Protein AF-A0A0S8KXL2-F1 (afdb_monomer_lite)

Foldseek 3Di:
DLVCCCPPPDPCNLVSLCVQLLCCVQPVVNLVSNLVSLVVNCVVPVVDLVSLLSNLLSCLLVVVLVVNLVSLVVLCPDDLVSVLLSLLSVLSSCVPPVVNLVSSLVSLVVSVVSCPVVPPVCLVSNLSSLLSVLVSCVVVVNPVSNVVSVVSNVVSCVVVVRPNNSVSSD

Structure (mmCIF, N/CA/C/O backbone):
data_AF-A0A0S8KXL2-F1
#
_entry.id   AF-A0A0S8KXL2-F1
#
loop_
_atom_site.group_PDB
_atom_site.id
_atom_site.type_symbol
_atom_site.label_atom_id
_atom_site.label_alt_id
_atom_site.label_comp_id
_atom_site.label_asym_id
_atom_site.label_entity_id
_atom_site.label_seq_id
_atom_site.pdbx_PDB_ins_code
_atom_site.Cartn_x
_atom_site.Cartn_y
_atom_site.Cartn_z
_atom_site.occupancy
_atom_site.B_iso_or_equiv
_atom_site.auth_seq_id
_atom_site.auth_comp_id
_atom_site.auth_asym_id
_atom_site.auth_atom_id
_atom_site.pdbx_PDB_model_num
ATOM 1 N N . MET A 1 1 ? 7.715 8.615 -26.342 1.00 81.94 1 MET A N 1
ATOM 2 C CA . MET A 1 1 ? 9.134 8.437 -25.965 1.00 81.94 1 MET A CA 1
ATOM 3 C C . MET A 1 1 ? 9.286 7.492 -24.773 1.00 81.94 1 MET A C 1
ATOM 5 O O . MET A 1 1 ? 9.895 6.454 -24.961 1.00 81.94 1 MET A O 1
ATOM 9 N N . LEU A 1 2 ? 8.677 7.760 -23.605 1.00 87.31 2 LEU A N 1
ATOM 10 C CA . LEU A 1 2 ? 8.769 6.855 -22.440 1.00 87.31 2 LEU A CA 1
ATOM 11 C C . LEU A 1 2 ? 8.216 5.441 -22.688 1.00 87.31 2 LEU A C 1
ATOM 13 O O . LEU A 1 2 ? 8.895 4.483 -22.356 1.00 87.31 2 LEU A O 1
ATOM 17 N N . ARG A 1 3 ? 7.036 5.297 -23.316 1.00 89.31 3 ARG A N 1
ATOM 18 C CA . ARG A 1 3 ? 6.484 3.968 -23.667 1.00 89.31 3 ARG A CA 1
ATOM 19 C C . ARG A 1 3 ? 7.445 3.150 -24.529 1.00 89.31 3 ARG A C 1
ATOM 21 O O . ARG A 1 3 ? 7.798 2.043 -24.165 1.00 89.31 3 ARG A O 1
ATOM 28 N N . PHE A 1 4 ? 7.960 3.768 -25.593 1.00 91.06 4 PHE A N 1
ATOM 29 C CA . PHE A 1 4 ? 8.977 3.158 -26.450 1.00 91.06 4 PHE A CA 1
ATOM 30 C C . PHE A 1 4 ? 10.222 2.736 -25.655 1.00 91.06 4 PHE A C 1
ATOM 32 O O . PHE A 1 4 ? 10.714 1.634 -25.837 1.00 91.06 4 PHE A O 1
ATOM 39 N N . ALA A 1 5 ? 10.712 3.566 -24.728 1.00 90.81 5 ALA A N 1
ATOM 40 C CA . ALA A 1 5 ? 11.839 3.188 -23.876 1.00 90.81 5 ALA A CA 1
ATOM 41 C C . ALA A 1 5 ? 11.515 1.987 -22.964 1.00 90.81 5 ALA A C 1
ATOM 43 O O . ALA A 1 5 ? 12.343 1.088 -22.825 1.00 90.81 5 ALA A O 1
ATOM 44 N N . ALA A 1 6 ? 10.311 1.947 -22.393 1.00 88.81 6 ALA A N 1
ATOM 45 C CA . ALA A 1 6 ? 9.854 0.863 -21.526 1.00 88.81 6 ALA A CA 1
ATOM 46 C C . ALA A 1 6 ? 9.573 -0.453 -22.273 1.00 88.81 6 ALA A C 1
ATOM 48 O O . ALA A 1 6 ? 9.605 -1.514 -21.661 1.00 88.81 6 ALA A O 1
ATOM 49 N N . GLU A 1 7 ? 9.295 -0.407 -23.573 1.00 88.19 7 GLU A N 1
ATOM 50 C CA . GLU A 1 7 ? 8.916 -1.591 -24.357 1.00 88.19 7 GLU A CA 1
ATOM 51 C C . GLU A 1 7 ? 10.092 -2.095 -25.211 1.00 88.19 7 GLU A C 1
ATOM 53 O O . GLU A 1 7 ? 10.419 -3.280 -25.194 1.00 88.19 7 GLU A O 1
ATOM 58 N N . GLU A 1 8 ? 10.823 -1.187 -25.859 1.00 87.38 8 GLU A N 1
ATOM 59 C CA . GLU A 1 8 ? 11.749 -1.524 -26.949 1.00 87.38 8 GLU A CA 1
ATOM 60 C C . GLU A 1 8 ? 13.231 -1.413 -26.572 1.00 87.38 8 GLU A C 1
ATOM 62 O O . GLU A 1 8 ? 14.099 -1.907 -27.291 1.00 87.38 8 GLU A O 1
ATOM 67 N N . THR A 1 9 ? 13.569 -0.773 -25.447 1.00 88.31 9 THR A N 1
ATOM 68 C CA . THR A 1 9 ? 14.975 -0.634 -25.028 1.00 88.31 9 THR A CA 1
ATOM 69 C C . THR A 1 9 ? 15.327 -1.632 -23.937 1.00 88.31 9 THR A C 1
ATOM 71 O O . THR A 1 9 ? 14.471 -2.001 -23.143 1.00 88.31 9 THR A O 1
ATOM 74 N N . ASN A 1 10 ? 16.589 -2.067 -23.880 1.00 81.25 10 ASN A N 1
ATOM 75 C CA . ASN A 1 10 ? 17.080 -2.922 -22.792 1.00 81.25 10 ASN A CA 1
ATOM 76 C C . ASN A 1 10 ? 17.644 -2.100 -21.625 1.00 81.25 10 ASN A C 1
ATOM 78 O O . ASN A 1 10 ? 17.448 -2.468 -20.474 1.00 81.25 10 ASN A O 1
ATOM 82 N N . PHE A 1 11 ? 18.330 -0.987 -21.915 1.00 83.56 11 PHE A N 1
ATOM 83 C CA . PHE A 1 11 ? 19.043 -0.217 -20.892 1.00 83.56 11 PHE A CA 1
ATOM 84 C C . PHE A 1 11 ? 18.123 0.674 -20.052 1.00 83.56 11 PHE A C 1
ATOM 86 O O . PHE A 1 11 ? 18.320 0.762 -18.854 1.00 83.56 11 PHE A O 1
ATOM 93 N N . MET A 1 12 ? 17.120 1.316 -20.664 1.00 90.25 12 MET A N 1
ATOM 94 C CA . MET A 1 12 ? 16.227 2.263 -19.972 1.00 90.25 12 MET A CA 1
ATOM 95 C C . MET A 1 12 ? 14.869 1.658 -19.608 1.00 90.25 12 MET A C 1
ATOM 97 O O . MET A 1 12 ? 13.963 2.380 -19.190 1.00 90.25 12 MET A O 1
ATOM 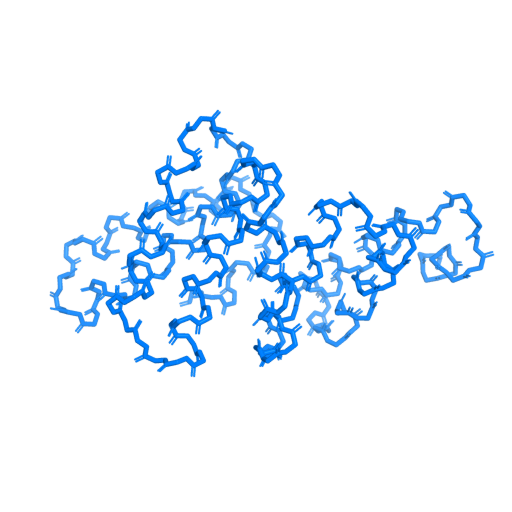101 N N . ARG A 1 13 ? 14.693 0.345 -19.806 1.00 91.75 13 ARG A N 1
ATOM 102 C CA . ARG A 1 13 ? 13.404 -0.334 -19.627 1.00 91.75 13 ARG A CA 1
ATOM 103 C C . ARG A 1 13 ? 12.846 -0.124 -18.227 1.00 91.75 13 ARG A C 1
ATOM 105 O O . ARG A 1 13 ? 11.684 0.239 -18.070 1.00 91.75 13 ARG A O 1
ATOM 112 N N . VAL A 1 14 ? 13.689 -0.371 -17.227 1.00 92.38 14 VAL A N 1
ATOM 113 C CA . VAL A 1 14 ? 13.316 -0.388 -15.812 1.00 92.38 14 VAL A CA 1
ATOM 114 C C . VAL A 1 14 ? 12.956 1.020 -15.346 1.00 92.38 14 VAL A C 1
ATOM 116 O O . VAL A 1 14 ? 11.888 1.236 -14.779 1.00 92.38 14 VAL A O 1
ATOM 119 N N . GLU A 1 15 ? 13.787 2.011 -15.651 1.00 91.44 15 GLU A N 1
ATOM 120 C CA . GLU A 1 15 ? 13.538 3.405 -15.289 1.00 91.44 15 GLU A CA 1
ATOM 121 C C . GLU A 1 15 ? 12.297 3.946 -16.002 1.00 91.44 15 GLU A C 1
ATOM 123 O O . GLU A 1 15 ? 11.455 4.596 -15.380 1.00 91.44 15 GLU A O 1
ATOM 128 N N . ALA A 1 16 ? 12.137 3.642 -17.294 1.00 94.44 16 ALA A N 1
ATOM 129 C CA . ALA A 1 16 ? 10.980 4.081 -18.062 1.00 94.44 16 ALA A CA 1
ATOM 130 C C . ALA A 1 16 ? 9.679 3.446 -17.551 1.00 94.44 16 ALA A C 1
ATOM 132 O O . ALA A 1 16 ? 8.684 4.156 -17.399 1.00 94.44 16 ALA A O 1
ATOM 133 N N . ALA A 1 17 ? 9.677 2.147 -17.236 1.00 94.44 17 ALA A N 1
ATOM 134 C CA . ALA A 1 17 ? 8.519 1.468 -16.657 1.00 94.44 17 ALA A CA 1
ATOM 135 C C . ALA A 1 17 ? 8.182 2.008 -15.257 1.00 94.44 17 ALA A C 1
ATOM 137 O O . ALA A 1 17 ? 7.008 2.244 -14.958 1.00 94.44 17 ALA A O 1
ATOM 138 N N . LEU A 1 18 ? 9.192 2.296 -14.426 1.00 93.50 18 LEU A N 1
ATOM 139 C CA . LEU A 1 18 ? 8.991 2.951 -13.133 1.00 93.50 18 LEU A CA 1
ATOM 140 C C . LEU A 1 18 ? 8.341 4.323 -13.310 1.00 93.50 18 LEU A C 1
ATOM 142 O O . LEU A 1 18 ? 7.295 4.579 -12.709 1.00 93.50 18 LEU A O 1
ATOM 146 N N . PHE A 1 19 ? 8.886 5.180 -14.173 1.00 93.50 19 PHE A N 1
ATOM 147 C CA . PHE A 1 19 ? 8.299 6.496 -14.421 1.00 93.50 19 PHE A CA 1
ATOM 148 C C . PHE A 1 19 ? 6.889 6.405 -14.997 1.00 93.50 19 PHE A C 1
ATOM 150 O O . PHE A 1 19 ? 6.018 7.147 -14.552 1.00 93.50 19 PHE A O 1
ATOM 157 N N . LEU A 1 20 ? 6.621 5.482 -15.922 1.00 94.25 20 LEU A N 1
ATOM 158 C CA . LEU A 1 20 ? 5.277 5.286 -16.467 1.00 94.25 20 LEU A CA 1
ATOM 159 C C . LEU A 1 20 ? 4.284 4.844 -15.392 1.00 94.25 20 LEU A C 1
ATOM 161 O O . LEU A 1 20 ? 3.193 5.409 -15.327 1.00 94.25 20 LEU A O 1
ATOM 165 N N . SER A 1 21 ? 4.664 3.916 -14.505 1.00 93.44 21 SER A N 1
ATOM 166 C CA . SER A 1 21 ? 3.800 3.515 -13.386 1.00 93.44 21 SER A CA 1
ATOM 167 C C . SER A 1 21 ? 3.425 4.715 -12.502 1.00 93.44 21 SER A C 1
ATOM 169 O O . SER A 1 21 ? 2.251 4.925 -12.193 1.00 93.44 21 SER A O 1
ATOM 171 N N . LEU A 1 22 ? 4.403 5.577 -12.194 1.00 90.88 22 LEU A N 1
ATOM 172 C CA . LEU A 1 22 ? 4.212 6.775 -11.378 1.00 90.88 22 LEU A CA 1
ATOM 173 C C . LEU A 1 22 ? 3.409 7.861 -12.107 1.00 90.88 22 LEU A C 1
ATOM 175 O O . LEU A 1 22 ? 2.588 8.532 -11.480 1.00 90.88 22 LEU A O 1
ATOM 179 N N . ILE A 1 23 ? 3.611 8.034 -13.415 1.00 92.31 23 ILE A N 1
ATOM 180 C CA . ILE A 1 23 ? 2.870 9.001 -14.233 1.00 92.31 23 ILE A CA 1
ATOM 181 C C . ILE A 1 23 ? 1.400 8.603 -14.314 1.00 92.31 23 ILE A C 1
ATOM 183 O O . ILE A 1 23 ? 0.520 9.431 -14.070 1.00 92.31 23 ILE A O 1
ATOM 187 N N . TYR A 1 24 ? 1.117 7.333 -14.600 1.00 92.81 24 TYR A N 1
ATOM 188 C CA . TYR A 1 24 ? -0.261 6.885 -14.740 1.00 92.81 24 TYR A CA 1
ATOM 189 C C . TYR A 1 24 ? -1.044 6.960 -13.443 1.00 92.81 24 TYR A C 1
ATOM 191 O O . TYR A 1 24 ? -2.204 7.378 -13.464 1.00 92.81 24 TYR A O 1
ATOM 199 N N . ILE A 1 25 ? -0.427 6.609 -12.315 1.00 87.50 25 ILE A N 1
ATOM 200 C CA . ILE A 1 25 ? -1.145 6.639 -11.044 1.00 87.50 25 ILE A CA 1
ATOM 201 C C . ILE A 1 25 ? -1.374 8.067 -10.539 1.00 87.50 25 ILE A C 1
ATOM 203 O O . ILE A 1 25 ? -2.470 8.374 -10.051 1.00 87.50 25 ILE A O 1
ATOM 207 N N . ASN A 1 26 ? -0.377 8.946 -10.686 1.00 85.00 26 ASN A N 1
ATOM 208 C CA . ASN A 1 26 ? -0.420 10.284 -10.106 1.00 85.00 26 ASN A CA 1
ATOM 209 C C . ASN A 1 26 ? -1.057 11.320 -11.039 1.00 85.00 26 ASN A C 1
ATOM 211 O O . ASN A 1 26 ? -1.829 12.138 -10.557 1.00 85.00 26 ASN A O 1
ATOM 215 N N . PHE A 1 27 ? -0.787 11.282 -12.346 1.00 87.44 27 PHE A N 1
ATOM 216 C CA . PHE A 1 27 ? -1.140 12.378 -13.261 1.00 87.44 27 PHE A CA 1
ATOM 217 C C . PHE A 1 27 ? -2.204 12.015 -14.299 1.00 87.44 27 PHE A C 1
ATOM 219 O O . PHE A 1 27 ? -3.040 12.853 -14.620 1.00 87.44 27 PHE A O 1
ATOM 226 N N . GLU A 1 28 ? -2.207 10.786 -14.825 1.00 89.56 28 GLU A N 1
ATOM 227 C CA . GLU A 1 28 ? -3.174 10.391 -15.873 1.00 89.56 28 GLU A CA 1
ATOM 228 C C . GLU A 1 28 ? -4.371 9.593 -15.348 1.00 89.56 28 GLU A C 1
ATOM 230 O O . GLU A 1 28 ? -5.269 9.229 -16.102 1.00 89.56 28 GLU A O 1
ATOM 235 N N . HIS A 1 29 ? -4.374 9.286 -14.057 1.00 86.12 29 HIS A N 1
ATOM 236 C CA . HIS A 1 29 ? -5.408 8.514 -13.382 1.00 86.12 29 HIS A CA 1
ATOM 237 C C . HIS A 1 29 ? -5.706 7.114 -13.956 1.00 86.12 29 HIS A C 1
ATOM 239 O O . HIS A 1 29 ? -6.752 6.543 -13.650 1.00 86.12 29 HIS A O 1
ATOM 245 N N . ARG A 1 30 ? -4.768 6.513 -14.696 1.00 92.06 30 ARG A N 1
ATOM 246 C CA . ARG A 1 30 ? -4.897 5.168 -15.285 1.00 92.06 30 ARG A CA 1
ATOM 247 C C . ARG A 1 30 ? -4.269 4.092 -14.400 1.00 92.06 30 ARG A C 1
ATOM 249 O O . ARG A 1 30 ? -3.104 3.734 -14.560 1.00 92.06 30 ARG A O 1
ATOM 256 N N . VAL A 1 31 ? -5.029 3.617 -13.414 1.00 90.00 31 VAL A N 1
ATOM 257 C CA . VAL A 1 31 ? -4.533 2.652 -12.412 1.00 90.00 31 VAL A CA 1
ATOM 258 C C . VAL A 1 31 ? -4.180 1.310 -13.046 1.00 90.00 31 VAL A C 1
ATOM 260 O O . VAL A 1 31 ? -3.121 0.767 -12.762 1.00 90.00 31 VAL A O 1
ATOM 263 N N . ASP A 1 32 ? -5.001 0.840 -13.977 1.00 93.50 32 ASP A N 1
ATOM 264 C CA . ASP A 1 32 ? -4.774 -0.345 -14.805 1.00 93.50 32 ASP A CA 1
ATOM 265 C C . ASP A 1 32 ? -3.403 -0.323 -15.504 1.00 93.50 32 ASP A C 1
ATOM 267 O O . ASP A 1 32 ? -2.618 -1.270 -15.417 1.00 93.50 32 ASP A O 1
ATOM 271 N N . SER A 1 33 ? -3.073 0.806 -16.136 1.00 94.44 33 SER A N 1
ATOM 272 C CA . SER A 1 33 ? -1.784 1.018 -16.790 1.00 94.44 33 SER A CA 1
ATOM 273 C C . SER A 1 33 ? -0.654 1.040 -15.757 1.00 94.44 33 SER A C 1
ATOM 275 O O . SER A 1 33 ? 0.399 0.448 -15.984 1.00 94.44 33 SER A O 1
ATOM 277 N N . ALA A 1 34 ? -0.863 1.683 -14.604 1.00 94.62 34 ALA A N 1
ATOM 278 C CA . ALA A 1 34 ? 0.131 1.717 -13.534 1.00 94.62 34 ALA A CA 1
ATOM 279 C C . ALA A 1 34 ? 0.439 0.314 -12.981 1.00 94.62 34 ALA A C 1
ATOM 281 O O . ALA A 1 34 ? 1.612 -0.039 -12.840 1.00 94.62 34 ALA A O 1
ATOM 282 N N . VAL A 1 35 ? -0.597 -0.501 -12.748 1.00 96.12 35 VAL A N 1
ATOM 283 C CA . VAL A 1 35 ? -0.479 -1.909 -12.341 1.00 96.12 35 VAL A CA 1
ATOM 284 C C . VAL A 1 35 ? 0.286 -2.705 -13.391 1.00 96.12 35 VAL A C 1
ATOM 286 O O . VAL A 1 35 ? 1.174 -3.477 -13.030 1.00 96.12 35 VAL A O 1
ATOM 289 N N . TRP A 1 36 ? -0.006 -2.504 -14.681 1.00 96.25 36 TRP A N 1
ATOM 290 C CA . TRP A 1 36 ? 0.688 -3.214 -15.755 1.00 96.25 36 TRP A CA 1
ATOM 291 C C . TRP A 1 36 ? 2.197 -2.950 -15.721 1.00 96.25 36 TRP A C 1
ATOM 293 O O . TRP A 1 36 ? 2.965 -3.898 -15.560 1.00 96.25 36 TRP A O 1
ATOM 303 N N . TYR A 1 37 ? 2.638 -1.687 -15.762 1.00 96.50 37 TYR A N 1
ATOM 304 C CA . TYR A 1 37 ? 4.075 -1.377 -15.731 1.00 96.50 37 TYR A CA 1
ATOM 305 C C . TYR A 1 37 ? 4.738 -1.811 -14.412 1.00 96.50 37 TYR A C 1
ATOM 307 O O . TYR A 1 37 ? 5.850 -2.334 -14.441 1.00 96.50 37 TYR A O 1
ATOM 315 N N . ALA A 1 38 ? 4.057 -1.679 -13.267 1.00 95.94 38 ALA A N 1
ATOM 316 C CA . ALA A 1 38 ? 4.587 -2.158 -11.989 1.00 95.94 38 ALA A CA 1
ATOM 317 C C . ALA A 1 38 ? 4.748 -3.691 -11.952 1.00 95.94 38 ALA A C 1
ATOM 319 O O . ALA A 1 38 ? 5.736 -4.191 -11.416 1.00 95.94 38 ALA A O 1
ATOM 320 N N . SER A 1 39 ? 3.833 -4.438 -12.580 1.00 96.06 39 SER A N 1
ATOM 321 C CA . SER A 1 39 ? 3.957 -5.895 -12.712 1.00 96.06 39 SER A CA 1
ATOM 322 C C . SER A 1 39 ? 5.155 -6.298 -13.576 1.00 96.06 39 SER A C 1
ATOM 324 O O . SER A 1 39 ? 5.857 -7.244 -13.232 1.00 96.06 39 SER A O 1
ATOM 326 N N . GLN A 1 40 ? 5.440 -5.551 -14.652 1.00 94.44 40 GLN A N 1
ATOM 327 C CA . GLN A 1 40 ? 6.602 -5.810 -15.509 1.00 94.44 40 GLN A CA 1
ATOM 328 C C . GLN A 1 40 ? 7.917 -5.570 -14.759 1.00 94.44 40 GLN A C 1
ATOM 330 O O . GLN A 1 40 ? 8.855 -6.351 -14.899 1.00 94.44 40 GLN A O 1
ATOM 335 N N . LEU A 1 41 ? 7.980 -4.530 -13.919 1.00 94.00 41 LEU A N 1
ATOM 336 C CA . LEU A 1 41 ? 9.145 -4.276 -13.066 1.00 94.00 41 LEU A CA 1
ATOM 337 C C . LEU A 1 41 ? 9.425 -5.446 -12.126 1.00 94.00 41 LEU A C 1
ATOM 339 O O . LEU A 1 41 ? 10.562 -5.902 -12.046 1.00 94.00 41 LEU A O 1
ATOM 343 N N . HIS A 1 42 ? 8.396 -5.943 -11.441 1.00 94.81 42 HIS A N 1
ATOM 344 C CA . HIS A 1 42 ? 8.551 -7.079 -10.540 1.00 94.81 42 HIS A CA 1
ATOM 345 C C . HIS A 1 42 ? 8.925 -8.361 -11.301 1.00 94.81 42 HIS A C 1
ATOM 347 O O . HIS A 1 42 ? 9.839 -9.062 -10.885 1.00 94.81 42 HIS A O 1
ATOM 353 N N . LEU A 1 43 ? 8.316 -8.617 -12.465 1.00 93.25 43 LEU A N 1
ATOM 354 C CA . LEU A 1 43 ? 8.650 -9.772 -13.305 1.00 93.25 43 LEU A CA 1
ATOM 355 C C . LEU A 1 43 ? 10.117 -9.765 -13.769 1.00 93.25 43 LEU A C 1
ATOM 357 O O . LEU A 1 43 ? 10.761 -10.810 -13.804 1.00 93.25 43 LEU A O 1
A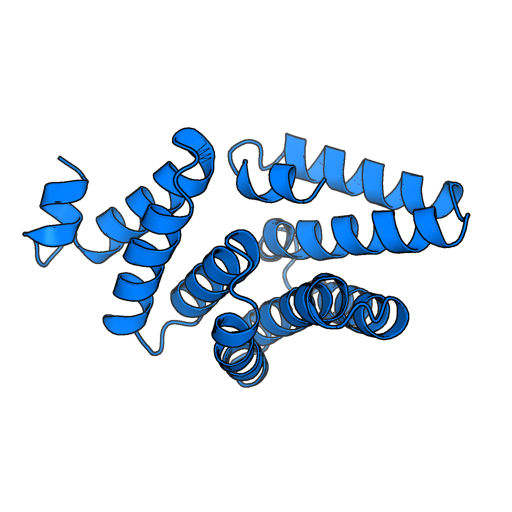TOM 361 N N . HIS A 1 44 ? 10.652 -8.599 -14.136 1.00 91.81 44 HIS A N 1
ATOM 362 C CA . HIS A 1 44 ? 12.034 -8.468 -14.605 1.00 91.81 44 HIS A CA 1
ATOM 363 C C . HIS A 1 44 ? 13.068 -8.387 -13.479 1.00 91.81 44 HIS A C 1
ATOM 365 O O . HIS A 1 44 ? 14.252 -8.622 -13.717 1.00 91.81 44 HIS A O 1
ATOM 371 N N . CYS A 1 45 ? 12.649 -8.019 -12.272 1.00 92.38 45 CYS A N 1
ATOM 372 C CA . CYS A 1 45 ? 13.514 -7.820 -11.115 1.00 92.38 45 CYS A CA 1
ATOM 373 C C . CYS A 1 45 ? 12.844 -8.412 -9.857 1.00 92.38 45 CYS A C 1
ATOM 375 O O . CYS A 1 45 ? 12.466 -7.648 -8.962 1.00 92.38 45 CYS A O 1
ATOM 377 N N . PRO A 1 46 ? 12.680 -9.748 -9.787 1.00 91.94 46 PRO A N 1
ATOM 378 C CA . PRO A 1 46 ? 11.868 -10.406 -8.759 1.00 91.94 46 PRO A CA 1
ATOM 379 C C . PRO A 1 46 ? 12.410 -10.194 -7.342 1.00 91.94 46 PRO A C 1
ATOM 381 O O . PRO A 1 46 ? 11.641 -9.886 -6.441 1.00 91.94 46 PRO A O 1
ATOM 384 N N . ASP A 1 47 ? 13.733 -10.212 -7.166 1.00 90.94 47 ASP A N 1
ATOM 385 C CA . ASP A 1 47 ? 14.378 -10.067 -5.851 1.00 90.94 47 ASP A CA 1
ATOM 386 C C . ASP A 1 47 ? 14.438 -8.610 -5.347 1.00 90.94 47 ASP A C 1
ATOM 388 O O . ASP A 1 47 ? 15.034 -8.304 -4.310 1.00 90.94 47 ASP A O 1
ATOM 392 N N . ASN A 1 48 ? 13.849 -7.663 -6.086 1.00 95.38 48 ASN A N 1
ATOM 393 C CA . ASN A 1 48 ? 13.872 -6.252 -5.729 1.00 95.38 48 ASN A CA 1
ATOM 394 C C . ASN A 1 48 ? 12.634 -5.867 -4.904 1.00 95.38 48 ASN A C 1
ATOM 396 O O . ASN A 1 48 ? 11.577 -5.524 -5.445 1.00 95.38 48 ASN A O 1
ATOM 400 N N . GLY A 1 49 ? 12.800 -5.818 -3.579 1.00 95.62 49 GLY A N 1
ATOM 401 C CA . GLY A 1 49 ? 11.729 -5.449 -2.645 1.00 95.62 49 GLY A CA 1
ATOM 402 C C . GLY A 1 49 ? 11.122 -4.057 -2.885 1.00 95.62 49 GLY A C 1
ATOM 403 O O . GLY A 1 49 ? 9.955 -3.821 -2.567 1.00 95.62 49 GLY A O 1
ATOM 404 N N . TYR A 1 50 ? 11.851 -3.124 -3.516 1.00 94.69 50 TYR A N 1
ATOM 405 C CA . TYR A 1 50 ? 11.268 -1.842 -3.921 1.00 94.69 50 TYR A CA 1
ATOM 406 C C . TYR A 1 50 ? 10.211 -2.029 -5.017 1.00 94.69 50 TYR A C 1
ATOM 408 O O . TYR A 1 50 ? 9.098 -1.517 -4.866 1.00 94.69 50 TYR A O 1
ATOM 416 N N . PHE A 1 51 ? 10.506 -2.795 -6.071 1.00 96.00 51 PHE A N 1
ATOM 417 C CA . PHE A 1 51 ? 9.544 -3.050 -7.149 1.00 96.00 51 PHE A CA 1
ATOM 418 C C . PHE A 1 51 ? 8.380 -3.925 -6.698 1.00 96.00 51 PHE A C 1
ATOM 420 O O . PHE A 1 51 ? 7.240 -3.599 -7.028 1.00 96.00 51 PHE A O 1
ATOM 427 N N . LEU A 1 52 ? 8.633 -4.938 -5.863 1.00 97.44 52 LEU A N 1
ATOM 428 C CA . LEU A 1 52 ? 7.565 -5.702 -5.216 1.00 97.44 52 LEU A CA 1
ATOM 429 C C . LEU A 1 52 ? 6.642 -4.780 -4.405 1.00 97.44 52 LEU A C 1
ATOM 431 O O . LEU A 1 52 ? 5.421 -4.824 -4.563 1.00 97.44 52 LEU A O 1
ATOM 435 N N . SER A 1 53 ? 7.210 -3.868 -3.604 1.00 96.44 53 SER A N 1
ATOM 436 C CA . SER A 1 53 ? 6.410 -2.917 -2.823 1.00 96.44 53 SER A CA 1
ATOM 437 C C . SER A 1 53 ? 5.581 -1.978 -3.698 1.00 96.44 53 SER A C 1
ATOM 439 O O . SER A 1 53 ? 4.430 -1.702 -3.368 1.00 96.44 53 SER A O 1
ATOM 441 N N . LYS A 1 54 ? 6.115 -1.535 -4.843 1.00 94.81 54 LYS A N 1
ATOM 442 C CA . LYS A 1 54 ? 5.376 -0.685 -5.786 1.00 94.81 54 LYS A CA 1
ATOM 443 C C . LYS A 1 54 ? 4.274 -1.438 -6.511 1.00 94.81 54 LYS A C 1
ATOM 445 O O . LYS A 1 54 ? 3.180 -0.905 -6.651 1.00 94.81 54 LYS A O 1
ATOM 450 N N . TYR A 1 55 ? 4.525 -2.672 -6.925 1.00 97.31 55 TYR A N 1
ATOM 451 C CA . TYR A 1 55 ? 3.496 -3.510 -7.525 1.00 97.31 55 TYR A CA 1
ATOM 452 C C . TYR A 1 55 ? 2.359 -3.804 -6.537 1.00 97.31 55 TYR A C 1
ATOM 454 O O . TYR A 1 55 ? 1.196 -3.587 -6.870 1.00 97.31 55 TYR A O 1
ATOM 462 N N . THR A 1 56 ? 2.698 -4.170 -5.297 1.00 97.88 56 THR A N 1
ATOM 463 C CA . THR A 1 56 ? 1.730 -4.377 -4.204 1.00 97.88 56 THR A CA 1
ATOM 464 C C . THR A 1 56 ? 0.868 -3.139 -3.974 1.00 97.88 56 THR A C 1
ATOM 466 O O . THR A 1 56 ? -0.355 -3.220 -3.899 1.00 97.88 56 THR A O 1
ATOM 469 N N . GLU A 1 57 ? 1.501 -1.968 -3.915 1.00 95.44 57 GLU A N 1
ATOM 470 C CA . GLU A 1 57 ? 0.812 -0.694 -3.752 1.00 95.44 57 GLU A CA 1
ATOM 471 C C . GLU A 1 57 ? -0.185 -0.428 -4.893 1.00 95.44 57 GLU A C 1
ATOM 473 O O . GLU A 1 57 ? -1.341 -0.093 -4.634 1.00 95.44 57 GLU A O 1
ATOM 478 N N . MET A 1 58 ? 0.229 -0.627 -6.150 1.00 95.19 58 MET A N 1
ATOM 479 C CA . MET A 1 58 ? -0.655 -0.438 -7.305 1.00 95.19 58 MET A CA 1
ATOM 480 C C . MET A 1 58 ? -1.844 -1.404 -7.274 1.00 95.19 58 MET A C 1
ATOM 482 O O . MET A 1 58 ? -2.964 -0.989 -7.566 1.00 95.19 58 MET A O 1
ATOM 486 N N . LEU A 1 59 ? -1.637 -2.661 -6.868 1.00 97.12 59 LEU A N 1
ATOM 487 C CA . LEU A 1 59 ? -2.722 -3.634 -6.707 1.00 97.12 59 LEU A CA 1
ATOM 488 C C . LEU A 1 59 ? -3.734 -3.191 -5.644 1.00 97.12 59 LEU A C 1
ATOM 490 O O . LEU A 1 59 ? -4.939 -3.253 -5.883 1.00 97.12 59 LEU A O 1
ATOM 494 N N . LEU A 1 60 ? -3.263 -2.690 -4.497 1.00 96.56 60 LEU A N 1
ATOM 495 C CA . LEU A 1 60 ? -4.133 -2.162 -3.441 1.00 96.56 60 LEU A CA 1
ATOM 496 C C . LEU A 1 60 ? -4.935 -0.945 -3.912 1.00 96.56 60 LEU A C 1
ATOM 498 O O . LEU A 1 60 ? -6.119 -0.824 -3.596 1.00 96.56 60 LEU A O 1
ATOM 502 N N . MET A 1 61 ? -4.308 -0.056 -4.686 1.00 92.12 61 MET A N 1
ATOM 503 C CA . MET A 1 61 ? -4.971 1.113 -5.270 1.00 92.12 61 MET A CA 1
ATOM 504 C C . MET A 1 61 ? -6.019 0.739 -6.318 1.00 92.12 61 MET A C 1
ATOM 506 O O . MET A 1 61 ? -7.053 1.403 -6.411 1.00 92.12 61 MET A O 1
ATOM 510 N N . ASP A 1 62 ? -5.769 -0.328 -7.074 1.00 94.69 62 ASP A N 1
ATOM 511 C CA . ASP A 1 62 ? -6.708 -0.894 -8.043 1.00 94.69 62 ASP A CA 1
ATOM 512 C C . ASP A 1 62 ? -7.735 -1.842 -7.406 1.00 94.69 62 ASP A C 1
ATOM 514 O O . ASP A 1 62 ? -8.559 -2.437 -8.095 1.00 94.69 62 ASP A O 1
ATOM 518 N N . LYS A 1 63 ? -7.706 -1.978 -6.072 1.00 96.00 63 LYS A N 1
ATOM 519 C CA . LYS A 1 63 ? -8.595 -2.844 -5.280 1.00 96.00 63 LYS A CA 1
ATOM 520 C C . LYS A 1 63 ? -8.486 -4.333 -5.626 1.00 96.00 63 LYS A C 1
ATOM 522 O O . LYS A 1 63 ? -9.395 -5.105 -5.330 1.00 96.00 63 LYS A O 1
ATOM 527 N N . GLN A 1 64 ? -7.366 -4.754 -6.209 1.00 97.56 64 GLN A N 1
ATOM 528 C CA . GLN A 1 64 ? -7.062 -6.153 -6.500 1.00 97.56 64 GLN A CA 1
ATOM 529 C C . GLN A 1 64 ? -6.480 -6.836 -5.255 1.00 97.56 64 GLN A C 1
ATOM 531 O O . GLN A 1 64 ? -5.329 -7.267 -5.241 1.00 97.56 64 GLN A O 1
ATOM 536 N N . TYR A 1 65 ? -7.266 -6.882 -4.177 1.00 97.94 65 TYR A N 1
ATOM 537 C CA . TYR A 1 65 ? -6.801 -7.287 -2.849 1.00 97.94 65 TYR A CA 1
ATOM 538 C C . TYR A 1 65 ? -6.340 -8.744 -2.790 1.00 97.94 65 TYR A C 1
ATOM 540 O O . TYR A 1 65 ? -5.330 -9.036 -2.159 1.00 97.94 65 TYR A O 1
ATOM 548 N N . GLU A 1 66 ? -7.038 -9.649 -3.474 1.00 96.88 66 GLU A N 1
ATOM 549 C CA . GLU A 1 66 ? -6.679 -11.069 -3.547 1.00 96.88 66 GLU A CA 1
ATOM 550 C C . GLU A 1 66 ? -5.297 -11.239 -4.169 1.00 96.88 66 GLU A C 1
ATOM 552 O O . GLU A 1 66 ? -4.458 -11.962 -3.648 1.00 96.88 66 GLU A O 1
ATOM 557 N N . ARG A 1 67 ? -5.050 -10.499 -5.253 1.00 96.69 67 ARG A N 1
ATOM 558 C CA . ARG A 1 67 ? -3.762 -10.478 -5.939 1.00 96.69 67 ARG A CA 1
ATOM 559 C C . ARG A 1 67 ? -2.687 -9.719 -5.195 1.00 96.69 67 ARG A C 1
ATOM 561 O O . ARG A 1 67 ? -1.574 -9.810 -5.667 1.00 96.69 67 ARG A O 1
ATOM 568 N N . ALA A 1 68 ? -3.007 -8.928 -4.172 1.00 98.38 68 ALA A N 1
ATOM 569 C CA . ALA A 1 68 ? -2.030 -8.190 -3.378 1.00 98.38 68 ALA A CA 1
ATOM 570 C C . ALA A 1 68 ? -1.558 -8.994 -2.162 1.00 98.38 68 ALA A C 1
ATOM 572 O O . ALA A 1 68 ? -0.478 -8.725 -1.645 1.00 98.38 68 ALA A O 1
ATOM 573 N N . LEU A 1 69 ? -2.366 -9.947 -1.683 1.00 98.56 69 LEU A N 1
ATOM 574 C CA . LEU A 1 69 ? -2.095 -10.666 -0.442 1.00 98.56 69 LEU A CA 1
ATOM 575 C C . LEU A 1 69 ? -0.767 -11.429 -0.494 1.00 98.56 69 LEU A C 1
ATOM 577 O O . LEU A 1 69 ? 0.027 -11.304 0.436 1.00 98.56 69 LEU A O 1
ATOM 581 N N . ASP A 1 70 ? -0.498 -12.157 -1.577 1.00 97.50 70 ASP A N 1
ATOM 582 C CA . ASP A 1 70 ? 0.733 -12.947 -1.709 1.00 97.50 70 ASP A CA 1
ATOM 583 C C . ASP A 1 70 ? 1.985 -12.058 -1.624 1.00 97.50 70 ASP A C 1
ATOM 585 O O . ASP A 1 70 ? 2.943 -12.379 -0.928 1.00 97.50 70 ASP A O 1
ATOM 589 N N . GLN A 1 71 ? 1.940 -10.882 -2.244 1.00 98.12 71 GLN A N 1
ATOM 590 C CA . GLN A 1 71 ? 3.026 -9.906 -2.299 1.00 98.12 71 GLN A CA 1
ATOM 591 C C . GLN A 1 71 ? 3.177 -9.176 -0.965 1.00 98.12 71 GLN A C 1
ATOM 593 O O . GLN A 1 71 ? 4.291 -8.855 -0.559 1.00 98.12 71 GLN A O 1
ATOM 598 N N . ILE A 1 72 ? 2.072 -8.929 -0.251 1.00 98.75 72 ILE A N 1
ATOM 599 C CA . ILE A 1 72 ? 2.112 -8.418 1.123 1.00 98.75 72 ILE A CA 1
ATOM 600 C C . ILE A 1 72 ? 2.848 -9.415 2.019 1.00 98.75 72 ILE A C 1
ATOM 602 O O . ILE A 1 72 ? 3.754 -9.018 2.753 1.00 98.75 72 ILE A O 1
ATOM 606 N N . LEU A 1 73 ? 2.478 -10.696 1.953 1.00 98.56 73 LEU A N 1
ATOM 607 C CA . LEU A 1 73 ? 3.105 -11.748 2.751 1.00 98.56 73 LEU A CA 1
ATOM 608 C C . LEU A 1 73 ? 4.583 -11.920 2.388 1.00 98.56 73 LEU A C 1
ATOM 610 O O . LEU A 1 73 ? 5.419 -12.045 3.282 1.00 98.56 73 LEU A O 1
ATOM 614 N N . GLU A 1 74 ? 4.913 -11.844 1.099 1.00 97.94 74 GLU A N 1
ATOM 615 C CA . GLU A 1 74 ? 6.293 -11.861 0.622 1.00 97.94 74 GLU A CA 1
ATOM 616 C C . GLU A 1 74 ? 7.089 -10.689 1.210 1.00 97.94 74 GLU A C 1
ATOM 618 O O . GLU A 1 74 ? 8.092 -10.928 1.880 1.00 97.94 74 GLU A O 1
ATOM 623 N N . LEU A 1 75 ? 6.602 -9.445 1.099 1.00 98.38 75 LEU A N 1
ATOM 624 C CA . LEU A 1 75 ? 7.240 -8.264 1.704 1.00 98.38 75 LEU A CA 1
ATOM 625 C C . LEU A 1 75 ? 7.466 -8.423 3.211 1.00 98.38 75 LEU A C 1
ATOM 627 O O . LEU A 1 75 ? 8.515 -8.026 3.715 1.00 98.38 75 LEU A O 1
ATOM 631 N N . MET A 1 76 ? 6.502 -9.005 3.931 1.00 98.44 76 MET A N 1
ATOM 632 C CA . MET A 1 76 ? 6.603 -9.267 5.373 1.00 98.44 76 MET A CA 1
ATOM 633 C C . MET A 1 76 ? 7.680 -10.297 5.737 1.00 98.44 76 MET A C 1
ATOM 635 O O . MET A 1 76 ? 8.130 -10.313 6.883 1.00 98.44 76 MET A O 1
ATOM 639 N N . SER A 1 77 ? 8.096 -11.131 4.783 1.00 97.81 77 SER A N 1
ATOM 640 C CA . SER A 1 77 ? 9.152 -12.135 4.952 1.00 97.81 77 SER A CA 1
ATOM 641 C C . SER A 1 77 ? 10.552 -11.659 4.535 1.00 97.81 77 SER A C 1
ATOM 643 O O . SER A 1 77 ? 11.530 -12.364 4.783 1.00 97.81 77 SER A O 1
ATOM 645 N N . MET A 1 78 ? 10.660 -10.478 3.915 1.00 96.31 78 MET A N 1
ATOM 646 C CA . MET A 1 78 ? 11.930 -9.886 3.478 1.00 96.31 78 MET A CA 1
ATOM 647 C C . MET A 1 78 ? 12.668 -9.178 4.636 1.00 96.31 78 MET A C 1
ATOM 649 O O . MET A 1 78 ? 12.406 -9.407 5.816 1.00 96.31 78 MET A O 1
ATOM 653 N N . ASP A 1 79 ? 13.618 -8.299 4.302 1.00 96.44 79 ASP A N 1
ATOM 654 C CA . ASP A 1 79 ? 14.296 -7.433 5.264 1.00 96.44 79 ASP A CA 1
ATOM 655 C C . ASP A 1 79 ? 13.329 -6.494 6.010 1.00 96.44 79 ASP A C 1
ATOM 657 O O . ASP A 1 79 ? 12.228 -6.190 5.544 1.00 96.44 79 ASP A O 1
ATOM 661 N N . GLU A 1 80 ? 13.767 -5.979 7.163 1.00 97.00 80 GLU A N 1
ATOM 662 C CA . GLU A 1 80 ? 12.927 -5.175 8.062 1.00 97.00 80 GLU A CA 1
ATOM 663 C C . GLU A 1 80 ? 12.321 -3.927 7.390 1.00 97.00 80 GLU A C 1
ATOM 665 O O . GLU A 1 80 ? 11.202 -3.529 7.726 1.00 97.00 80 GLU A O 1
ATOM 670 N N . TYR A 1 81 ? 12.990 -3.341 6.385 1.00 96.69 81 TYR A N 1
ATOM 671 C CA . TYR A 1 81 ? 12.446 -2.182 5.677 1.00 96.69 81 TYR A CA 1
ATOM 672 C C . TYR A 1 81 ? 11.273 -2.574 4.774 1.00 96.69 81 TYR A C 1
ATOM 674 O O . TYR A 1 81 ? 10.279 -1.850 4.699 1.00 96.69 81 TYR A O 1
ATOM 682 N N . ASN A 1 82 ? 11.343 -3.722 4.100 1.00 97.81 82 ASN A N 1
ATOM 683 C CA . ASN A 1 82 ? 10.224 -4.225 3.303 1.00 97.81 82 ASN A CA 1
ATOM 684 C C . ASN A 1 82 ? 9.118 -4.829 4.178 1.00 97.81 82 ASN A C 1
ATOM 686 O O . ASN A 1 82 ? 7.939 -4.598 3.898 1.00 97.81 82 ASN A O 1
ATOM 690 N N . LYS A 1 83 ? 9.472 -5.458 5.300 1.00 98.38 83 LYS A N 1
ATOM 691 C CA . LYS A 1 83 ? 8.510 -5.944 6.294 1.00 98.38 83 LYS A CA 1
ATOM 692 C C . LYS A 1 83 ? 7.678 -4.827 6.907 1.00 98.38 83 LYS A C 1
ATOM 694 O O . LYS A 1 83 ? 6.472 -5.003 7.077 1.00 98.38 83 LYS A O 1
ATOM 699 N N . MET A 1 84 ? 8.270 -3.659 7.161 1.00 98.31 84 MET A N 1
ATOM 700 C CA . MET A 1 84 ? 7.529 -2.457 7.562 1.00 98.31 84 MET A CA 1
ATOM 701 C C . MET A 1 84 ? 6.436 -2.106 6.540 1.00 98.31 84 MET A C 1
ATOM 703 O O . MET A 1 84 ? 5.277 -1.915 6.912 1.00 98.31 84 MET A O 1
ATOM 707 N N . LYS A 1 85 ? 6.768 -2.101 5.242 1.00 98.31 85 LYS A N 1
ATOM 708 C CA . LYS A 1 85 ? 5.792 -1.813 4.177 1.00 98.31 85 LYS A CA 1
ATOM 709 C C . LYS A 1 85 ? 4.704 -2.871 4.096 1.00 98.31 85 LYS A C 1
ATOM 711 O O . LYS A 1 85 ? 3.532 -2.515 4.054 1.00 98.31 85 LYS A O 1
ATOM 716 N N . GLY A 1 86 ? 5.093 -4.147 4.104 1.00 98.62 86 GLY A N 1
ATOM 717 C CA . GLY A 1 86 ? 4.164 -5.275 4.095 1.00 98.62 86 GLY A CA 1
ATOM 718 C C . GLY A 1 86 ? 3.189 -5.205 5.270 1.00 98.62 86 GLY A C 1
ATOM 719 O O . GLY A 1 86 ? 1.986 -5.315 5.076 1.00 98.62 86 GLY A O 1
ATOM 720 N N . THR A 1 87 ? 3.682 -4.890 6.468 1.00 98.81 87 THR A N 1
ATOM 721 C CA . THR A 1 87 ? 2.854 -4.705 7.670 1.00 98.81 87 THR A CA 1
ATOM 722 C C . THR A 1 87 ? 1.824 -3.584 7.487 1.00 98.81 87 THR A C 1
ATOM 724 O O . THR A 1 87 ? 0.641 -3.790 7.745 1.00 98.81 87 THR A O 1
ATOM 727 N N . ILE A 1 88 ? 2.225 -2.417 6.968 1.00 98.69 88 ILE A N 1
ATOM 728 C CA . ILE A 1 88 ? 1.284 -1.312 6.702 1.00 98.69 88 ILE A CA 1
ATOM 729 C C . ILE A 1 88 ? 0.269 -1.692 5.615 1.00 98.69 88 ILE A C 1
ATOM 731 O O . ILE A 1 88 ? -0.921 -1.399 5.744 1.00 98.69 88 ILE A O 1
ATOM 735 N N . PHE A 1 89 ? 0.712 -2.367 4.555 1.00 98.75 89 PHE A N 1
ATOM 736 C CA . PHE A 1 89 ? -0.157 -2.846 3.482 1.00 98.75 89 PHE A CA 1
ATOM 737 C C . PHE A 1 89 ? -1.145 -3.918 3.954 1.00 98.75 89 PHE A C 1
ATOM 739 O O . PHE A 1 89 ? -2.294 -3.913 3.510 1.00 98.75 89 PHE A O 1
ATOM 746 N N . MET A 1 90 ? -0.760 -4.761 4.914 1.00 98.81 90 MET A N 1
ATOM 747 C CA . MET A 1 90 ? -1.680 -5.681 5.583 1.00 98.81 90 MET A CA 1
ATOM 748 C C . MET A 1 90 ? -2.772 -4.922 6.345 1.00 98.81 90 MET A C 1
ATOM 750 O O . MET A 1 90 ? -3.936 -5.306 6.290 1.00 98.81 90 MET A O 1
ATOM 754 N N . GLY A 1 91 ? -2.439 -3.786 6.968 1.00 98.69 91 GLY A N 1
ATOM 755 C CA . GLY A 1 91 ? -3.433 -2.899 7.577 1.00 98.69 91 GLY A CA 1
ATOM 756 C C . GLY A 1 91 ? -4.490 -2.411 6.580 1.00 98.69 91 GLY A C 1
ATOM 757 O O . GLY A 1 91 ? -5.677 -2.408 6.909 1.00 98.69 91 GLY A O 1
ATOM 758 N N . ILE A 1 92 ? -4.084 -2.085 5.345 1.00 98.44 92 ILE A N 1
ATOM 759 C CA . ILE A 1 92 ? -5.000 -1.711 4.249 1.00 98.44 92 ILE A CA 1
ATOM 760 C C . ILE A 1 92 ? -5.860 -2.904 3.827 1.00 98.44 92 ILE A C 1
ATOM 762 O O . ILE A 1 92 ? -7.061 -2.745 3.605 1.00 98.44 92 ILE A O 1
ATOM 766 N N . TYR A 1 93 ? -5.260 -4.088 3.705 1.00 98.69 93 TYR A N 1
ATOM 767 C CA . TYR A 1 93 ? -5.973 -5.311 3.343 1.00 98.69 93 TYR A CA 1
ATOM 768 C C . TYR A 1 93 ? -7.053 -5.660 4.381 1.00 98.69 93 TYR A C 1
ATOM 770 O O . TYR A 1 93 ? -8.219 -5.833 4.024 1.00 98.69 93 TYR A O 1
ATOM 778 N N . GLU A 1 94 ? -6.704 -5.669 5.667 1.00 98.62 94 GLU A N 1
ATOM 779 C CA . GLU A 1 94 ? -7.649 -5.902 6.767 1.00 98.62 94 GLU A CA 1
ATOM 780 C C . GLU A 1 94 ? -8.770 -4.848 6.776 1.00 98.62 94 GLU A C 1
ATOM 782 O O . GLU A 1 94 ? -9.946 -5.190 6.903 1.00 98.62 94 GLU A O 1
ATOM 787 N N . GLU A 1 95 ? -8.435 -3.573 6.528 1.00 97.81 95 GLU A N 1
ATOM 788 C CA . GLU A 1 95 ? -9.421 -2.487 6.465 1.00 97.81 95 GLU A CA 1
ATOM 789 C C . GLU A 1 95 ? -10.405 -2.656 5.305 1.00 97.81 95 GLU A C 1
ATOM 791 O O . GLU A 1 95 ? -11.615 -2.546 5.482 1.00 97.81 95 GLU A O 1
ATOM 796 N N . LYS A 1 96 ? -9.883 -2.846 4.088 1.00 97.00 96 LYS A N 1
ATOM 797 C CA . LYS A 1 96 ? -10.661 -2.693 2.852 1.00 97.00 96 LYS A CA 1
ATOM 798 C C . LYS A 1 96 ? -11.234 -3.996 2.330 1.00 97.00 96 LYS A C 1
ATOM 800 O O . LYS A 1 96 ? -12.294 -3.975 1.707 1.00 97.00 96 LYS A O 1
ATOM 805 N N . LYS A 1 97 ? -10.525 -5.107 2.529 1.00 98.00 97 LYS A N 1
ATOM 806 C CA . LYS A 1 97 ? -10.947 -6.420 2.043 1.00 98.00 97 LYS A CA 1
ATOM 807 C C . LYS A 1 97 ? -11.695 -7.197 3.115 1.00 98.00 97 LYS A C 1
ATOM 809 O O . LYS A 1 97 ? -12.754 -7.747 2.818 1.00 98.00 97 LYS A O 1
ATOM 814 N N . LEU A 1 98 ? -11.149 -7.252 4.329 1.00 98.06 98 LEU A N 1
ATOM 815 C CA . LEU A 1 98 ? -11.730 -8.046 5.416 1.00 98.06 98 LEU A CA 1
ATOM 816 C C . LEU A 1 98 ? -12.738 -7.262 6.262 1.00 98.06 98 LEU A C 1
ATOM 818 O O . LEU A 1 98 ? -13.586 -7.879 6.900 1.00 98.06 98 LEU A O 1
ATOM 822 N N . ASN A 1 99 ? -12.721 -5.926 6.188 1.00 97.06 99 ASN A N 1
ATOM 823 C CA . ASN A 1 99 ? -13.538 -5.042 7.023 1.00 97.06 99 ASN A CA 1
ATOM 824 C C . ASN A 1 99 ? -13.334 -5.320 8.524 1.00 97.06 99 ASN A C 1
ATOM 826 O O . ASN A 1 99 ? -14.287 -5.267 9.301 1.00 97.06 99 ASN A O 1
ATOM 830 N N . ASP A 1 100 ? -12.093 -5.618 8.922 1.00 98.19 100 ASP A N 1
ATOM 831 C CA . ASP A 1 100 ? -11.698 -5.820 10.317 1.00 98.19 100 ASP A CA 1
ATOM 832 C C . ASP A 1 100 ? -10.949 -4.571 10.826 1.00 98.19 100 ASP A C 1
ATOM 834 O O . ASP A 1 100 ? -9.728 -4.453 10.665 1.00 98.19 100 ASP A O 1
ATOM 838 N N . PRO A 1 101 ? -11.664 -3.589 11.411 1.00 96.31 101 PRO A N 1
ATOM 839 C CA . PRO A 1 101 ? -11.057 -2.330 11.831 1.00 96.31 101 PRO A CA 1
ATOM 840 C C . PRO A 1 101 ? -10.060 -2.497 12.984 1.00 96.31 101 PRO A C 1
ATOM 842 O O . PRO A 1 101 ? -9.137 -1.691 13.099 1.00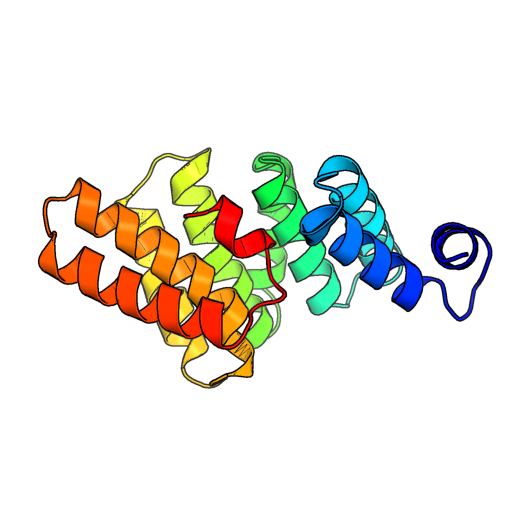 96.31 101 PRO A O 1
ATOM 845 N N . GLU A 1 102 ? -10.211 -3.521 13.829 1.00 98.12 102 GLU A N 1
ATOM 846 C CA . GLU A 1 102 ? -9.309 -3.742 14.965 1.00 98.12 102 GLU A CA 1
ATOM 847 C C . GLU A 1 102 ? -7.983 -4.350 14.499 1.00 98.12 102 GLU A C 1
ATOM 849 O O . GLU A 1 102 ? -6.916 -3.848 14.865 1.00 98.12 102 GLU A O 1
ATOM 854 N N . LYS A 1 103 ? -8.020 -5.367 13.625 1.00 98.38 103 LYS A N 1
ATOM 855 C CA . LYS A 1 103 ? -6.793 -5.888 12.996 1.00 98.38 103 LYS A CA 1
ATOM 856 C C . LYS A 1 103 ? -6.123 -4.848 12.120 1.00 98.38 103 LYS A C 1
ATOM 858 O O . LYS A 1 103 ? -4.904 -4.701 12.179 1.00 98.38 103 LYS A O 1
ATOM 863 N N . SER A 1 104 ? -6.902 -4.098 11.345 1.00 98.56 104 SER A N 1
ATOM 864 C CA . SER A 1 104 ? -6.374 -3.010 10.525 1.00 98.56 104 SER A CA 1
ATOM 865 C C . SER A 1 104 ? -5.584 -2.005 11.366 1.00 98.56 104 SER A C 1
ATOM 867 O O . SER A 1 104 ? -4.424 -1.718 11.060 1.00 98.56 104 SER A O 1
ATOM 869 N N . ARG A 1 105 ? -6.163 -1.545 12.484 1.00 98.50 105 ARG A N 1
ATOM 870 C CA . ARG A 1 105 ? -5.475 -0.681 13.447 1.00 98.50 105 ARG A CA 1
ATOM 871 C C . ARG A 1 105 ? -4.186 -1.311 13.961 1.00 98.50 105 ARG A C 1
ATOM 873 O O . ARG A 1 105 ? -3.163 -0.632 13.950 1.00 98.50 105 ARG A O 1
ATOM 880 N N . TYR A 1 106 ? -4.235 -2.568 14.404 1.00 98.69 106 TYR A N 1
ATOM 881 C CA . TYR A 1 106 ? -3.060 -3.272 14.919 1.00 98.69 106 TYR A CA 1
ATOM 882 C C . TYR A 1 106 ? -1.903 -3.237 13.912 1.00 98.69 106 TYR A C 1
ATOM 884 O O . TYR A 1 106 ? -0.795 -2.831 14.256 1.00 98.69 106 TYR A O 1
ATOM 892 N N . TYR A 1 107 ? -2.169 -3.580 12.650 1.00 98.81 107 TYR A N 1
ATOM 893 C CA . TYR A 1 107 ? -1.151 -3.563 11.601 1.00 98.81 107 TYR A CA 1
ATOM 894 C C . TYR A 1 107 ? -0.657 -2.152 11.267 1.00 98.81 107 TYR A C 1
ATOM 896 O O . TYR A 1 107 ? 0.532 -1.965 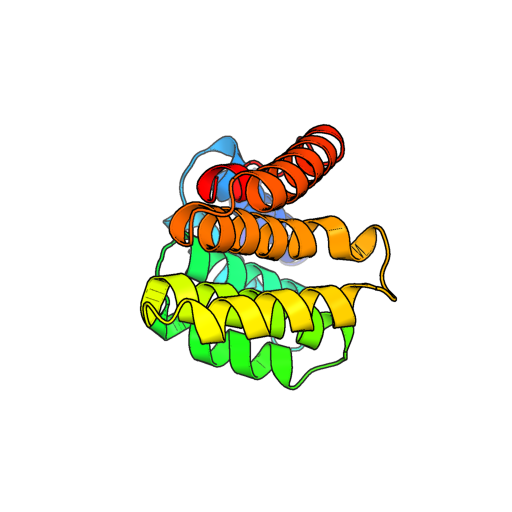11.013 1.00 98.81 107 TYR A O 1
ATOM 904 N N . TYR A 1 108 ? -1.524 -1.138 11.295 1.00 98.69 108 TYR A N 1
ATOM 905 C CA . TYR A 1 108 ? -1.083 0.244 11.114 1.00 98.69 108 TYR A CA 1
ATOM 906 C C . TYR A 1 108 ? -0.177 0.724 12.252 1.00 98.69 108 TYR A C 1
ATOM 908 O O . TYR A 1 108 ? 0.861 1.322 11.978 1.00 98.69 108 TYR A O 1
ATOM 916 N N . GLU A 1 109 ? -0.536 0.459 13.509 1.00 98.50 109 GLU A N 1
ATOM 917 C CA . GLU A 1 109 ? 0.279 0.825 14.675 1.00 98.50 109 GLU A CA 1
ATOM 918 C C . GLU A 1 109 ? 1.624 0.082 14.667 1.00 98.50 109 GLU A C 1
ATOM 920 O O . GLU A 1 109 ? 2.672 0.706 14.840 1.00 98.50 109 GLU A O 1
ATOM 925 N N . GLU A 1 110 ? 1.618 -1.220 14.377 1.00 98.62 110 GLU A N 1
ATOM 926 C CA . GLU A 1 110 ? 2.841 -2.022 14.288 1.00 98.62 110 GLU A CA 1
ATOM 927 C C . GLU A 1 110 ? 3.733 -1.579 13.121 1.00 98.62 110 GLU A C 1
ATOM 929 O O . GLU A 1 110 ? 4.948 -1.443 13.265 1.00 98.62 110 GLU A O 1
ATOM 934 N N . GLY A 1 111 ? 3.137 -1.275 11.970 1.00 98.31 111 GLY A N 1
ATOM 935 C CA . GLY A 1 111 ? 3.854 -0.740 10.821 1.00 98.31 111 GLY A CA 1
ATOM 936 C C . GLY A 1 111 ? 4.515 0.611 11.108 1.00 98.31 111 GLY A C 1
ATOM 937 O O . GLY A 1 111 ? 5.659 0.832 10.711 1.00 98.31 111 GLY A O 1
ATOM 938 N N . LEU A 1 112 ? 3.836 1.499 11.843 1.00 97.81 112 LEU A N 1
ATOM 939 C CA . LEU A 1 112 ? 4.413 2.768 12.299 1.00 97.81 112 LEU A CA 1
ATOM 940 C C . LEU A 1 112 ? 5.573 2.554 13.275 1.00 97.81 112 LEU A C 1
ATOM 942 O O . LEU A 1 112 ? 6.586 3.238 13.147 1.00 97.81 112 LEU A O 1
ATOM 946 N N . ARG A 1 113 ? 5.457 1.584 14.190 1.00 98.06 113 ARG A N 1
ATOM 947 C CA . ARG A 1 113 ? 6.534 1.211 15.119 1.00 98.06 113 ARG A CA 1
ATOM 948 C C . ARG A 1 113 ? 7.772 0.708 14.371 1.00 98.06 113 ARG A C 1
ATOM 950 O O . ARG A 1 113 ? 8.886 1.126 14.665 1.00 98.06 113 ARG A O 1
ATOM 957 N N . LEU A 1 114 ? 7.592 -0.154 13.366 1.00 97.62 114 LEU A N 1
ATOM 958 C CA . LEU A 1 114 ? 8.691 -0.615 12.504 1.00 97.62 114 LEU A CA 1
ATOM 959 C C . LEU A 1 114 ? 9.306 0.529 11.680 1.00 97.62 114 LEU A C 1
ATOM 961 O O . LEU A 1 114 ? 10.482 0.478 11.329 1.00 97.62 114 LEU A O 1
ATOM 965 N N . ALA A 1 115 ? 8.526 1.565 11.367 1.00 96.69 115 ALA A N 1
ATOM 966 C CA . ALA A 1 115 ? 8.976 2.709 10.585 1.00 96.69 115 ALA A CA 1
ATOM 967 C C . ALA A 1 115 ? 9.832 3.722 11.372 1.00 96.69 115 ALA A C 1
ATOM 969 O O . ALA A 1 115 ? 10.454 4.578 10.740 1.00 96.69 115 ALA A O 1
ATOM 970 N N . GLU A 1 116 ? 9.887 3.637 12.709 1.00 94.94 116 GLU A N 1
ATOM 971 C CA . GLU A 1 116 ? 10.607 4.594 13.568 1.00 94.94 116 GLU A CA 1
ATOM 972 C C . GLU A 1 116 ? 12.096 4.706 13.218 1.00 94.94 116 GLU A C 1
ATOM 974 O O . GLU A 1 116 ? 12.645 5.800 13.223 1.00 94.94 116 GLU A O 1
ATOM 979 N N . VAL A 1 117 ? 12.740 3.598 12.841 1.00 95.44 117 VAL A N 1
ATOM 980 C CA . VAL A 1 117 ? 14.184 3.558 12.539 1.00 95.44 117 VAL A CA 1
ATOM 981 C C . VAL A 1 117 ? 14.550 4.091 11.147 1.00 95.44 117 VAL A C 1
ATOM 983 O O . VAL A 1 117 ? 15.727 4.124 10.790 1.00 95.44 117 VAL A O 1
ATOM 986 N N . TYR A 1 118 ? 13.556 4.452 10.329 1.00 93.38 118 TYR A N 1
ATOM 987 C CA . TYR A 1 118 ? 13.747 4.837 8.927 1.00 93.38 118 TYR A CA 1
ATOM 988 C C . TYR A 1 118 ? 13.416 6.307 8.642 1.00 93.38 118 TYR A C 1
ATOM 990 O O . TYR A 1 118 ? 13.489 6.711 7.479 1.00 93.38 118 TYR A O 1
ATOM 998 N N . ASP A 1 119 ? 13.053 7.088 9.664 1.00 88.50 119 ASP A N 1
ATOM 999 C CA . ASP A 1 119 ? 12.782 8.528 9.580 1.00 88.50 119 ASP A CA 1
ATOM 1000 C C . ASP A 1 119 ? 11.955 8.908 8.330 1.00 88.50 119 ASP A C 1
ATOM 1002 O O . ASP A 1 119 ? 10.902 8.313 8.058 1.00 88.50 119 ASP A O 1
ATOM 1006 N N . GLU A 1 120 ? 12.438 9.883 7.556 1.00 87.88 120 GLU A N 1
ATOM 1007 C CA . GLU A 1 120 ? 11.816 10.423 6.344 1.00 87.88 120 GLU A CA 1
ATOM 1008 C C . GLU A 1 120 ? 11.705 9.383 5.220 1.00 87.88 120 GLU A C 1
ATOM 1010 O O . GLU A 1 120 ? 10.775 9.406 4.412 1.00 87.88 120 GLU A O 1
ATOM 1015 N N . ARG A 1 121 ? 12.599 8.386 5.188 1.00 88.25 121 ARG A N 1
ATOM 1016 C CA . ARG A 1 121 ? 12.597 7.333 4.158 1.00 88.25 121 ARG A CA 1
ATOM 1017 C C . ARG A 1 121 ? 11.332 6.468 4.213 1.00 88.25 121 ARG A C 1
ATOM 1019 O O . ARG A 1 121 ? 10.991 5.809 3.225 1.00 88.25 121 ARG A O 1
ATOM 1026 N N . ALA A 1 122 ? 10.647 6.436 5.354 1.00 92.31 122 ALA A N 1
ATOM 1027 C CA . ALA A 1 122 ? 9.383 5.729 5.523 1.00 92.31 122 ALA A CA 1
ATOM 1028 C C . ALA A 1 122 ? 8.151 6.645 5.462 1.00 92.31 122 ALA A C 1
ATOM 1030 O O . ALA A 1 122 ? 7.038 6.126 5.479 1.00 92.31 122 ALA A O 1
ATOM 1031 N N . ASP A 1 123 ? 8.302 7.971 5.361 1.00 90.62 123 ASP A N 1
ATOM 1032 C CA . ASP A 1 123 ? 7.189 8.937 5.431 1.00 90.62 123 ASP A CA 1
ATOM 1033 C C . ASP A 1 123 ? 6.058 8.630 4.458 1.00 90.62 123 ASP A C 1
ATOM 1035 O O . ASP A 1 123 ? 4.883 8.651 4.830 1.00 90.62 123 ASP A O 1
ATOM 1039 N N . TYR A 1 124 ? 6.426 8.261 3.234 1.00 86.81 124 TYR A N 1
ATOM 1040 C CA . TYR A 1 124 ? 5.483 7.827 2.216 1.00 86.81 124 TYR A CA 1
ATOM 1041 C C . TYR A 1 124 ? 4.567 6.693 2.692 1.00 86.81 124 TYR A C 1
ATOM 1043 O O . TYR A 1 124 ? 3.357 6.719 2.488 1.00 86.81 124 TYR A O 1
ATOM 1051 N N . VAL A 1 125 ? 5.158 5.686 3.328 1.00 91.8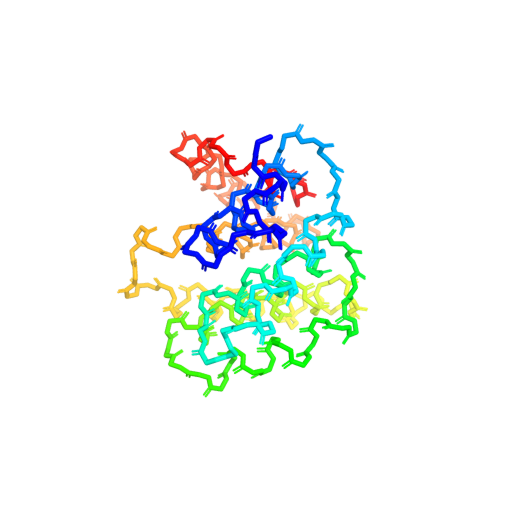1 125 VAL A N 1
ATOM 1052 C CA . VAL A 1 125 ? 4.453 4.475 3.743 1.00 91.81 125 VAL A CA 1
ATOM 1053 C C . VAL A 1 125 ? 3.686 4.746 5.038 1.00 91.81 125 VAL A C 1
ATOM 1055 O O . VAL A 1 125 ? 2.522 4.365 5.154 1.00 91.81 125 VAL A O 1
ATOM 1058 N N . LYS A 1 126 ? 4.285 5.505 5.969 1.00 94.56 126 LYS A N 1
ATOM 1059 C CA . LYS A 1 126 ? 3.630 5.985 7.197 1.00 94.56 126 LYS A CA 1
ATOM 1060 C C . LYS A 1 126 ? 2.353 6.769 6.887 1.00 94.56 126 LYS A C 1
ATOM 1062 O O . LYS A 1 126 ? 1.383 6.661 7.634 1.00 94.56 126 LYS A O 1
ATOM 1067 N N . ALA A 1 127 ? 2.310 7.508 5.773 1.00 93.19 127 ALA A N 1
ATOM 1068 C CA . ALA A 1 127 ? 1.114 8.232 5.353 1.00 93.19 127 ALA A CA 1
ATOM 1069 C C . ALA A 1 127 ? -0.112 7.314 5.200 1.00 93.19 127 ALA A C 1
ATOM 1071 O O . ALA A 1 127 ? -1.194 7.690 5.650 1.00 93.19 127 ALA A O 1
ATOM 1072 N N . TYR A 1 128 ? 0.043 6.100 4.655 1.00 95.19 128 TYR A N 1
ATOM 1073 C CA . TYR A 1 128 ? -1.061 5.136 4.563 1.00 95.19 128 TYR A CA 1
ATOM 1074 C C . TYR A 1 128 ? -1.586 4.724 5.939 1.00 95.19 128 TYR A C 1
ATOM 1076 O O . TYR A 1 128 ? -2.798 4.730 6.160 1.00 95.19 128 TYR A O 1
ATOM 1084 N N . ALA A 1 129 ? -0.679 4.426 6.873 1.00 97.31 129 ALA A N 1
ATOM 1085 C CA . ALA A 1 129 ? -1.048 4.051 8.232 1.00 97.31 129 ALA A CA 1
ATOM 1086 C C . ALA A 1 129 ? -1.763 5.197 8.960 1.00 97.31 129 ALA A C 1
ATOM 1088 O O . ALA A 1 129 ? -2.826 4.992 9.543 1.00 97.31 129 ALA A O 1
ATOM 1089 N N . PHE A 1 130 ? -1.253 6.430 8.868 1.00 97.12 130 PHE A N 1
ATOM 1090 C CA . PHE A 1 130 ? -1.922 7.590 9.462 1.00 97.12 130 PHE A CA 1
ATOM 1091 C C . PHE A 1 130 ? -3.306 7.836 8.862 1.00 97.12 130 PHE A C 1
ATOM 1093 O O . PHE A 1 130 ? -4.239 8.168 9.593 1.00 97.12 130 PHE A O 1
ATOM 1100 N N . ILE A 1 131 ? -3.458 7.653 7.550 1.00 95.25 131 ILE A N 1
ATOM 1101 C CA . ILE A 1 131 ? -4.745 7.758 6.861 1.00 95.25 131 ILE A CA 1
ATOM 1102 C C . ILE A 1 131 ? -5.741 6.728 7.408 1.00 95.25 131 ILE A C 1
ATOM 1104 O O . ILE A 1 131 ? -6.848 7.108 7.801 1.00 95.25 131 ILE A O 1
ATOM 1108 N N . GLY A 1 132 ? -5.336 5.460 7.499 1.00 96.81 132 GLY A N 1
ATOM 1109 C CA . GLY A 1 132 ? -6.152 4.386 8.064 1.00 96.81 132 GLY A CA 1
ATOM 1110 C C . GLY A 1 132 ? -6.538 4.626 9.522 1.00 96.81 132 GLY A C 1
ATOM 1111 O O . GLY A 1 132 ? -7.719 4.582 9.866 1.00 96.81 132 GLY A O 1
ATOM 1112 N N . LEU A 1 133 ? -5.575 5.009 10.364 1.00 98.19 133 LEU A N 1
ATOM 1113 C CA . LEU A 1 133 ? -5.830 5.352 11.766 1.00 98.19 133 LEU A CA 1
ATOM 1114 C C . LEU A 1 133 ? -6.763 6.558 11.904 1.00 98.19 133 LEU A C 1
ATOM 1116 O O . LEU A 1 133 ? -7.636 6.568 12.771 1.00 98.19 133 LEU A O 1
ATOM 1120 N N . SER A 1 134 ? -6.637 7.566 11.036 1.00 97.38 134 SER A N 1
ATOM 1121 C CA . SER A 1 134 ? -7.536 8.722 11.068 1.00 97.38 134 SER A CA 1
ATOM 1122 C C . SER A 1 134 ? -9.000 8.331 10.842 1.00 97.38 134 SER A C 1
ATOM 1124 O O . SER A 1 134 ? -9.868 8.873 11.528 1.00 97.38 134 SER A O 1
ATOM 1126 N N . ARG A 1 135 ? -9.264 7.370 9.941 1.00 96.75 135 ARG A N 1
ATOM 1127 C CA . ARG A 1 135 ? -10.603 6.809 9.715 1.00 96.75 135 ARG A CA 1
ATOM 1128 C C . ARG A 1 135 ? -11.058 5.969 10.895 1.00 96.75 135 ARG A C 1
ATOM 1130 O O . ARG A 1 135 ? -12.130 6.231 11.422 1.00 96.75 135 ARG A O 1
ATOM 1137 N N . TYR A 1 136 ? -10.211 5.056 11.370 1.00 97.62 136 TYR A N 1
ATOM 1138 C CA . TYR A 1 136 ? -10.516 4.219 12.531 1.00 97.62 136 TYR A CA 1
ATOM 1139 C C . TYR A 1 136 ? -10.989 5.059 13.731 1.00 97.62 136 TYR A C 1
ATOM 1141 O O . TYR A 1 136 ? -12.064 4.820 14.279 1.00 97.62 136 TYR A O 1
ATOM 1149 N N . PHE A 1 137 ? -10.230 6.089 14.122 1.00 97.44 137 PHE A N 1
ATOM 1150 C CA . PHE A 1 137 ? -10.601 6.919 15.274 1.00 97.44 137 PHE A CA 1
ATOM 1151 C C . PHE A 1 137 ? -11.825 7.792 15.004 1.00 97.44 137 PHE A C 1
ATOM 1153 O O . PHE A 1 137 ? -12.608 8.041 15.920 1.00 97.44 137 PHE A O 1
ATOM 1160 N N . GLN A 1 138 ? -12.024 8.231 13.760 1.00 96.50 138 GLN A N 1
ATOM 1161 C CA . GLN A 1 138 ? -13.237 8.944 13.382 1.00 96.50 138 GLN A CA 1
ATOM 1162 C C . GLN A 1 138 ? -14.477 8.054 13.532 1.00 96.50 138 GLN A C 1
ATOM 1164 O O . GLN A 1 138 ? -15.455 8.492 14.137 1.00 96.50 138 GLN A O 1
ATOM 1169 N N . ASP A 1 139 ? -14.413 6.811 13.057 1.00 95.62 139 ASP A N 1
ATOM 1170 C CA . ASP A 1 139 ? -15.520 5.850 13.105 1.00 95.62 139 ASP A CA 1
ATOM 1171 C C . ASP A 1 139 ? -15.837 5.409 14.543 1.00 95.62 139 ASP A C 1
ATOM 1173 O O . ASP A 1 139 ? -16.992 5.156 14.885 1.00 95.62 139 ASP A O 1
ATOM 1177 N N . LYS A 1 140 ? -14.833 5.394 15.430 1.00 95.56 140 LYS A N 1
ATOM 1178 C CA . LYS A 1 140 ? -15.009 5.168 16.878 1.00 95.56 140 LYS A CA 1
ATOM 1179 C C . LYS A 1 140 ? -15.520 6.396 17.645 1.00 95.56 140 LYS A C 1
ATOM 1181 O O . LYS A 1 140 ? -15.727 6.312 18.853 1.00 95.56 140 LYS A O 1
ATOM 1186 N N . GLY A 1 141 ? -15.706 7.538 16.979 1.00 95.56 141 GLY A N 1
ATOM 1187 C CA . GLY A 1 141 ? -16.157 8.786 17.600 1.00 95.56 141 GLY A CA 1
ATOM 1188 C C . GLY A 1 141 ? -15.056 9.600 18.295 1.00 95.56 141 GLY A C 1
ATOM 1189 O O . GLY A 1 141 ? -15.335 10.684 18.813 1.00 95.56 141 GLY A O 1
ATOM 1190 N N . ASP A 1 142 ? -13.794 9.160 18.258 1.00 96.56 142 ASP A N 1
ATOM 1191 C CA . ASP A 1 142 ? -12.652 9.916 18.782 1.00 96.56 142 ASP A CA 1
ATOM 1192 C C . ASP A 1 142 ? -12.163 10.961 17.765 1.00 96.56 142 ASP A C 1
ATOM 1194 O O . ASP A 1 142 ? -11.109 10.878 17.122 1.00 96.56 142 ASP A O 1
ATOM 1198 N N . SER A 1 143 ? -12.953 12.026 17.652 1.00 93.75 143 SER A N 1
ATOM 1199 C CA . SER A 1 143 ? -12.650 13.165 16.782 1.00 93.75 143 SER A CA 1
ATOM 1200 C C . SER A 1 143 ? -11.376 13.916 17.189 1.00 93.75 143 SER A C 1
ATOM 1202 O O . SER A 1 143 ? -10.844 14.712 16.408 1.00 93.75 143 SER A O 1
ATOM 1204 N N . ARG A 1 144 ? -10.879 13.744 18.422 1.00 95.94 144 ARG A N 1
ATOM 1205 C CA . ARG A 1 144 ? -9.628 14.375 18.854 1.00 95.94 144 ARG A CA 1
ATOM 1206 C C . ARG A 1 144 ? -8.454 13.650 18.214 1.00 95.94 144 ARG A C 1
ATOM 1208 O O . ARG A 1 144 ? -7.661 14.308 17.538 1.00 95.94 144 ARG A O 1
ATOM 1215 N N . GLN A 1 145 ? -8.391 12.333 18.366 1.00 94.69 145 GLN A N 1
ATOM 1216 C CA . GLN A 1 145 ? -7.304 11.528 17.827 1.00 94.69 145 GLN A CA 1
ATOM 1217 C C . GLN A 1 145 ? -7.311 11.522 16.292 1.00 94.69 145 GLN A C 1
ATOM 1219 O O . GLN A 1 145 ? -6.271 11.737 15.667 1.00 94.69 145 GLN A O 1
ATOM 1224 N N . ALA A 1 146 ? -8.488 11.436 15.664 1.00 94.94 146 ALA A N 1
ATOM 1225 C CA . ALA A 1 146 ? -8.615 11.543 14.209 1.00 94.94 146 ALA A CA 1
ATOM 1226 C C . ALA A 1 146 ? -8.028 12.859 13.655 1.00 94.94 146 ALA A C 1
ATOM 1228 O O . ALA A 1 146 ? -7.359 12.872 12.618 1.00 94.94 146 ALA A O 1
ATOM 1229 N N . ARG A 1 147 ? -8.223 13.983 14.364 1.00 94.31 147 ARG A N 1
ATOM 1230 C CA . ARG A 1 147 ? -7.656 15.288 13.976 1.00 94.31 147 ARG A CA 1
ATOM 1231 C C . ARG A 1 147 ? -6.137 15.340 14.102 1.00 94.31 147 ARG A C 1
ATOM 1233 O O . ARG A 1 147 ? -5.513 16.043 13.309 1.00 94.31 147 ARG A O 1
ATOM 1240 N N . VAL A 1 148 ? -5.546 14.628 15.062 1.00 95.50 148 VAL A N 1
ATOM 1241 C CA . VAL A 1 148 ? -4.083 14.530 15.190 1.00 95.50 148 VAL A CA 1
ATOM 1242 C C . VAL A 1 148 ? -3.505 13.873 13.939 1.00 95.50 148 VAL A C 1
ATOM 1244 O O . VAL A 1 148 ? -2.660 14.476 13.279 1.00 95.50 148 VAL A O 1
ATOM 1247 N N . TYR A 1 149 ? -4.035 12.717 13.535 1.00 94.38 149 TYR A N 1
ATOM 1248 C CA . TYR A 1 149 ? -3.566 12.034 12.327 1.00 94.38 149 TYR A CA 1
ATOM 1249 C C . TYR A 1 149 ? -3.798 12.849 11.053 1.00 94.38 149 TYR A C 1
ATOM 1251 O O . TYR A 1 149 ? -2.888 12.972 10.240 1.00 94.38 149 TYR A O 1
ATOM 1259 N N . ARG A 1 150 ? -4.957 13.506 10.907 1.00 91.56 150 ARG A N 1
ATOM 1260 C CA . ARG A 1 150 ? -5.223 14.411 9.769 1.00 91.56 150 ARG A CA 1
ATOM 1261 C C . ARG A 1 150 ? -4.201 15.544 9.653 1.00 91.56 150 ARG A C 1
ATOM 1263 O O . ARG A 1 150 ? -3.806 15.889 8.543 1.00 91.56 150 ARG A O 1
ATOM 1270 N N . LYS A 1 151 ? -3.742 16.112 10.773 1.00 92.12 151 LYS A N 1
ATOM 1271 C CA . LYS A 1 151 ? -2.681 17.133 10.755 1.00 92.12 151 LYS A CA 1
ATOM 1272 C C . LYS A 1 151 ? -1.350 16.566 10.263 1.00 92.12 151 LYS A C 1
ATOM 1274 O O . LYS A 1 151 ? -0.697 17.219 9.456 1.00 92.12 151 LYS A O 1
ATOM 1279 N N . ILE A 1 152 ? -0.983 15.363 10.709 1.00 91.44 152 ILE A N 1
ATOM 1280 C CA . ILE A 1 152 ? 0.241 14.681 10.260 1.00 91.44 152 ILE A CA 1
ATOM 1281 C C . ILE A 1 152 ? 0.165 14.404 8.756 1.00 91.44 152 ILE A C 1
ATOM 1283 O O . ILE A 1 152 ? 1.090 14.741 8.027 1.00 91.44 152 ILE A O 1
ATOM 1287 N N . ILE A 1 153 ? -0.964 13.880 8.272 1.00 89.19 153 ILE A N 1
A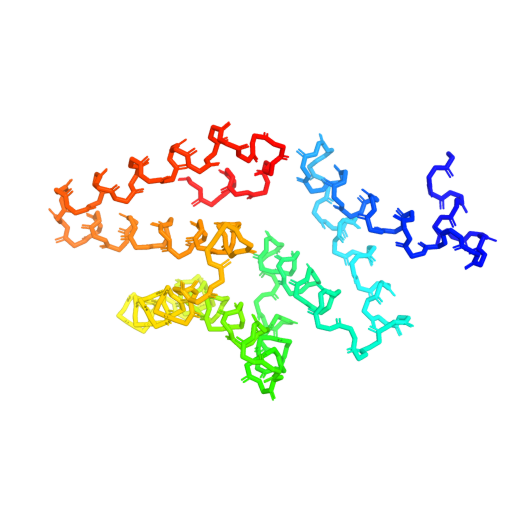TOM 1288 C CA . ILE A 1 153 ? -1.193 13.623 6.843 1.00 89.19 153 ILE A CA 1
ATOM 1289 C C . ILE A 1 153 ? -1.045 14.910 6.030 1.00 89.19 153 ILE A C 1
ATOM 1291 O O . ILE A 1 153 ? -0.355 14.910 5.017 1.00 89.19 153 ILE A O 1
ATOM 1295 N N . ASN A 1 154 ? -1.643 16.017 6.477 1.00 85.88 154 ASN A N 1
ATOM 1296 C CA . ASN A 1 154 ? -1.522 17.299 5.783 1.00 85.88 154 ASN A CA 1
ATOM 1297 C C . ASN A 1 154 ? -0.070 17.784 5.712 1.00 85.88 154 ASN A C 1
ATOM 1299 O O . ASN A 1 154 ? 0.347 18.271 4.665 1.00 85.88 154 ASN A O 1
ATOM 1303 N N . LEU A 1 155 ? 0.700 17.623 6.791 1.00 85.94 155 LEU A N 1
ATOM 1304 C CA . LEU A 1 155 ? 2.120 17.970 6.802 1.00 85.94 155 LEU A CA 1
ATOM 1305 C C . LEU A 1 155 ? 2.907 17.101 5.810 1.00 85.94 155 LEU A C 1
ATOM 1307 O O . LEU A 1 155 ? 3.646 17.632 4.986 1.00 85.94 155 LEU A O 1
ATOM 1311 N N . LEU A 1 156 ? 2.683 15.785 5.825 1.00 82.81 156 LEU A N 1
ATOM 1312 C CA . LEU A 1 156 ? 3.321 14.854 4.892 1.00 82.81 156 LEU A CA 1
ATOM 1313 C C . LEU A 1 156 ? 2.950 15.170 3.435 1.00 82.81 156 LEU A C 1
ATOM 1315 O O . LEU A 1 156 ? 3.817 15.208 2.570 1.00 82.81 156 LEU A O 1
ATOM 1319 N N . LEU A 1 157 ? 1.684 15.473 3.145 1.00 74.44 157 LEU A N 1
ATOM 1320 C CA . LEU A 1 157 ? 1.241 15.835 1.795 1.00 74.44 157 LEU A CA 1
ATOM 1321 C C . LEU A 1 157 ? 1.829 17.167 1.306 1.00 74.44 157 LEU A C 1
ATOM 1323 O O . LEU A 1 157 ? 2.024 17.328 0.103 1.00 74.44 157 LEU A O 1
ATOM 1327 N N . MET A 1 158 ? 2.113 18.115 2.205 1.00 72.50 158 MET A N 1
ATOM 1328 C CA . MET A 1 158 ? 2.784 19.371 1.850 1.00 72.50 158 MET A CA 1
ATOM 1329 C C . MET A 1 158 ? 4.263 19.153 1.511 1.00 72.50 158 MET A C 1
ATOM 1331 O O . MET A 1 158 ? 4.761 19.772 0.573 1.00 72.50 158 MET A O 1
ATOM 1335 N N . VAL A 1 159 ? 4.946 18.259 2.231 1.00 67.81 159 VAL A N 1
ATOM 1336 C CA . VAL A 1 159 ? 6.368 17.943 2.010 1.00 67.81 159 VAL A CA 1
ATOM 1337 C C . VAL A 1 159 ? 6.560 17.044 0.781 1.00 67.81 159 VAL A C 1
ATOM 1339 O O . VAL A 1 159 ? 7.441 17.291 -0.039 1.00 67.81 159 VAL A O 1
ATOM 1342 N N . TYR A 1 160 ? 5.688 16.052 0.586 1.00 64.62 160 TYR A N 1
ATOM 1343 C CA . TYR A 1 160 ? 5.782 15.043 -0.480 1.00 64.62 160 TYR A CA 1
ATOM 1344 C C . TYR A 1 160 ? 4.767 15.273 -1.613 1.00 64.62 160 TYR A C 1
ATOM 1346 O O . TYR A 1 160 ? 4.232 14.328 -2.197 1.00 64.62 160 TYR A O 1
ATOM 1354 N N . CYS A 1 161 ? 4.521 16.549 -1.933 1.00 43.09 161 CYS A N 1
ATOM 1355 C CA . CYS A 1 161 ? 3.487 17.065 -2.840 1.00 43.09 161 CYS A CA 1
ATOM 1356 C C . CYS A 1 161 ? 3.364 16.419 -4.254 1.00 43.09 161 CYS A C 1
ATOM 1358 O O . CYS A 1 161 ? 2.314 16.609 -4.871 1.00 43.09 161 CYS A O 1
ATOM 1360 N N . PRO A 1 162 ? 4.293 15.592 -4.796 1.00 47.91 162 PRO A N 1
ATOM 1361 C CA . PRO A 1 162 ? 4.005 14.833 -6.021 1.00 47.91 162 PRO A CA 1
ATOM 1362 C C . PRO A 1 162 ? 3.214 13.521 -5.843 1.00 47.91 162 PRO A C 1
ATOM 1364 O O . PRO A 1 162 ? 2.753 12.971 -6.843 1.00 47.91 162 PRO A O 1
ATOM 1367 N N . LEU A 1 163 ? 3.045 12.970 -4.633 1.00 53.22 163 LEU A N 1
ATOM 1368 C CA . LEU A 1 163 ? 2.442 11.633 -4.450 1.00 53.22 163 LEU A CA 1
ATOM 1369 C C . LEU A 1 163 ? 0.908 11.710 -4.339 1.00 53.22 163 LEU A C 1
ATOM 1371 O O . LEU A 1 163 ? 0.304 11.486 -3.289 1.00 53.22 163 LEU A O 1
ATOM 1375 N N . LEU A 1 164 ? 0.268 12.039 -5.468 1.00 53.31 164 LEU A N 1
ATOM 1376 C CA . LEU A 1 164 ? -1.191 12.069 -5.662 1.00 53.31 164 LEU A CA 1
ATOM 1377 C C . LEU A 1 164 ? -1.868 10.715 -5.368 1.00 53.31 164 LEU A C 1
ATOM 1379 O O . LEU A 1 164 ? -3.070 10.686 -5.093 1.00 53.31 164 LEU A O 1
ATOM 1383 N N . SER A 1 165 ? -1.112 9.612 -5.352 1.00 52.59 165 SER A N 1
ATOM 1384 C CA . SER A 1 165 ? -1.584 8.290 -4.933 1.00 52.59 165 SER A CA 1
ATOM 1385 C C . SER A 1 165 ? -2.169 8.285 -3.519 1.00 52.59 165 SER A C 1
ATOM 1387 O O . SER A 1 165 ? -3.223 7.691 -3.298 1.00 52.59 165 SER A O 1
ATOM 1389 N N . ILE A 1 166 ? -1.554 9.013 -2.582 1.00 55.81 166 ILE A N 1
ATOM 1390 C CA . ILE A 1 166 ? -1.991 9.095 -1.182 1.00 55.81 166 ILE A CA 1
ATOM 1391 C C . ILE A 1 166 ? -3.340 9.820 -1.065 1.00 55.81 166 ILE A C 1
ATOM 1393 O O . ILE A 1 166 ? -4.190 9.408 -0.278 1.00 55.81 166 ILE A O 1
ATOM 1397 N N . LYS A 1 167 ? -3.598 10.847 -1.893 1.00 56.66 167 LYS A N 1
ATOM 1398 C CA . LYS A 1 167 ? -4.872 11.594 -1.867 1.00 56.66 167 LYS A CA 1
ATOM 1399 C C . LYS A 1 167 ? -6.091 10.730 -2.182 1.00 56.66 167 LYS A C 1
ATOM 1401 O O . LYS A 1 167 ? -7.185 11.086 -1.776 1.00 56.66 167 LYS A O 1
ATOM 1406 N N . ARG A 1 168 ? -5.923 9.605 -2.885 1.00 63.22 168 ARG A N 1
ATOM 1407 C CA . ARG A 1 168 ? -7.032 8.681 -3.185 1.00 63.22 168 ARG A CA 1
ATOM 1408 C C . ARG A 1 168 ? -7.509 7.889 -1.972 1.00 63.22 168 ARG A C 1
ATOM 1410 O O . ARG A 1 168 ? -8.563 7.266 -2.032 1.00 63.22 168 ARG A O 1
ATOM 1417 N N . TRP A 1 169 ? -6.712 7.883 -0.910 1.00 56.47 169 TRP A N 1
ATOM 1418 C CA . TRP A 1 169 ? -7.033 7.209 0.336 1.00 56.47 169 TRP A CA 1
ATOM 1419 C C . TRP A 1 169 ? -7.592 8.161 1.393 1.00 56.47 169 TRP A C 1
ATOM 1421 O O . TRP A 1 169 ? -8.025 7.668 2.427 1.00 56.47 169 TRP A O 1
ATOM 1431 N N . VAL A 1 170 ? -7.566 9.480 1.174 1.00 54.56 170 VAL A N 1
ATOM 1432 C CA . VAL A 1 170 ? -8.177 10.494 2.056 1.00 54.56 170 VAL A CA 1
ATOM 1433 C C . VAL A 1 170 ? -9.647 10.657 1.701 1.00 54.56 170 VAL A C 1
ATOM 1435 O O . VAL A 1 170 ? -10.457 10.708 2.653 1.00 54.56 170 VAL A O 1
#

Secondary structure (DSSP, 8-state):
-HHHHHHH-SSSHHHHHHHHHHHHHHTS--HHHHHHHHHHHHHH-TT-HHHHHHHHHHHHHTT-HHHHHHHHHHHHHS-HHHHHHHHHHHHHHIIIII--HHHHHHHHHHHHHHHGGGGGGGHHHHHHHHHHHHHHHHHTT-HHHHHHHHHHHHHHHHHTTT-HHHHTT-

pLDDT: mean 91.54, std 10.96, range [43.09, 98.81]

Sequence (170 aa):
MLRFAAEETNFMRVEAALFLSLIYINFEHRVDSAVWYASQLHLHCPDNGYFLSKYTEMLLMDKQYERALDQILELMSMDEYNKMKGTIFMGIYEEKKLNDPEKSRYYYEEGLRLAEVYDERADYVKAYAFIGLSRYFQDKGDSRQARVYRKIINLLLMVYCPLLSIKRWV

Radius of gyration: 16.06 Å; chains: 1; bounding box: 35×32×46 Å